Protein AF-A0A838HL82-F1 (afdb_monomer)

Radius of gyration: 19.32 Å; Cα contacts (8 Å, |Δi|>4): 322; chains: 1; bounding box: 56×38×68 Å

Foldseek 3Di:
DDDDDDPPPPPPLDAQAPVQLLLVLLVQQVVLLVVQVVQDDPPFQPFAEEEALVQSQVQCCVARVDRDDSVSSVVSNPDGYDYDDPCQQWPWDQDPVGIAIAGNGAHKYKGFPHWHDDSFKIKTKMWMWHFDRPDVVGDTWIWIWIWIWGQDPVGTDGDDIGTPDGD

Mean predicted aligned error: 6.99 Å

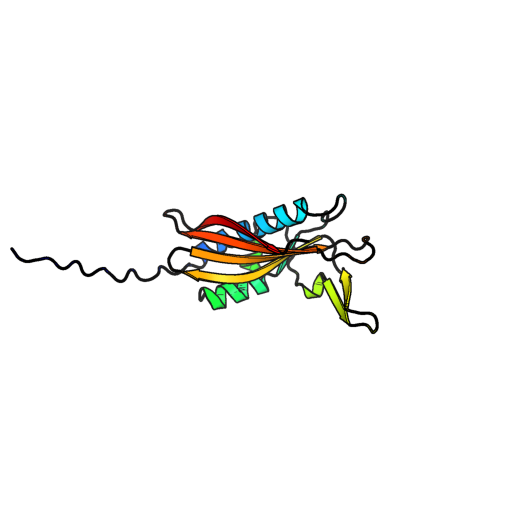Sequence (167 aa):
LPMLLFLAGCERPTRTSEAEFMQIIPQIVAFAEDDARQAAPEGSARGPLFVDPRSFRYWGNRQLNLSLDSAAIMAAINRPVQPSSEENVVQCAIFQLGPTCSITQDGVFIRLSLLLTEPHTLLAYTTSLVTHQNYIPSAVCERRHELVFTRQEAGWQLTGRNPKREC

pLDDT: mean 87.03, std 13.34, range [48.22, 98.31]

Nearest PDB structures (foldseek):
  3bb9-assembly3_E  TM=4.058E-01  e=2.544E-01  Shewanella frigidimarina NCIMB 400
  5cnl-assembly1_A  TM=5.070E-01  e=4.685E-01  Legionella pneumophila subsp. pneumophila str. Philadelphia 1
  5cxo-assembly1_A  TM=3.203E-01  e=1.561E-01  Streptomyces albus
  3ksp-assembly1_A-2  TM=3.691E-01  e=3.055E-01  Exiguobacterium sibiricum 255-15
  8h2t-assembly1_H  TM=3.542E-01  e=5.982E-01  Variovorax paradoxus

Secondary structure (DSSP, 8-state):
--------------PPPHHHHHHHHHHHHHHHHHHHHHSSPTT-S-S-EEE-HHHHHHHHHHHH-----HHHHHHHT-S--EE--HHHHEEEEEETTEEEEEESS-EEEEEEEEEEE-SSEEEEEEEEEEE-TTSSS---EEEEEEEEEEEETTEEEEEEEEEEE--

Structure (mmCIF, N/CA/C/O backbone):
data_AF-A0A838HL82-F1
#
_entry.id   AF-A0A838HL82-F1
#
loop_
_atom_site.group_PDB
_atom_site.id
_atom_site.type_symbol
_atom_site.label_atom_id
_atom_site.label_alt_id
_atom_site.label_comp_id
_atom_site.label_asym_id
_atom_site.label_entity_id
_atom_site.label_seq_id
_atom_site.pdbx_PDB_ins_code
_atom_site.Cartn_x
_atom_site.Cartn_y
_atom_site.Cartn_z
_atom_site.occupancy
_atom_site.B_iso_or_equiv
_atom_site.auth_seq_id
_atom_site.auth_comp_id
_atom_site.auth_asym_id
_atom_site.auth_atom_id
_atom_site.pdbx_PDB_model_num
ATOM 1 N N . LEU A 1 1 ? -27.170 24.897 45.928 1.00 48.22 1 LEU A N 1
ATOM 2 C CA . LEU A 1 1 ? -26.919 24.216 44.640 1.00 48.22 1 LEU A CA 1
ATOM 3 C C . LEU A 1 1 ? -25.496 23.671 44.657 1.00 48.22 1 LEU A C 1
ATOM 5 O O . LEU A 1 1 ? -24.593 24.496 44.735 1.00 48.22 1 LEU A O 1
ATOM 9 N N . PRO A 1 2 ? -25.256 22.349 44.639 1.00 53.91 2 PRO A N 1
ATOM 10 C CA . PRO A 1 2 ? -23.917 21.837 44.406 1.00 53.91 2 PRO A CA 1
ATOM 11 C C . PRO A 1 2 ? -23.637 21.840 42.899 1.00 53.91 2 PRO A C 1
ATOM 13 O O . PRO A 1 2 ? -24.444 21.386 42.089 1.00 53.91 2 PRO A O 1
ATOM 16 N N . MET A 1 3 ? -22.500 22.423 42.546 1.00 48.38 3 MET A N 1
ATOM 17 C CA . MET A 1 3 ? -21.977 22.560 41.194 1.00 48.38 3 MET A CA 1
ATOM 18 C C . MET A 1 3 ? -21.303 21.233 40.818 1.00 48.38 3 MET A C 1
ATOM 20 O O . MET A 1 3 ? -20.258 20.887 41.364 1.00 48.38 3 MET A O 1
ATOM 24 N N . LEU A 1 4 ? -21.940 20.455 39.942 1.00 54.38 4 LEU A N 1
ATOM 25 C CA . LEU A 1 4 ? -21.377 19.229 39.375 1.00 54.38 4 LEU A CA 1
ATOM 26 C C . LEU A 1 4 ? -20.276 19.607 38.375 1.00 54.38 4 LEU A C 1
ATOM 28 O O . LEU A 1 4 ? -20.558 19.993 37.242 1.00 54.38 4 LEU A O 1
ATOM 32 N N . LEU A 1 5 ? -19.018 19.503 38.805 1.00 52.81 5 LEU A N 1
ATOM 33 C CA . LEU A 1 5 ? -17.875 19.439 37.900 1.00 52.81 5 LEU A CA 1
ATOM 34 C C . LEU A 1 5 ? -17.969 18.130 37.107 1.00 52.81 5 LEU A C 1
ATOM 36 O O . LEU A 1 5 ? -17.692 17.053 37.634 1.00 52.81 5 LEU A O 1
ATOM 40 N N . PHE A 1 6 ? -18.354 18.227 35.836 1.00 53.25 6 PHE A N 1
ATOM 41 C CA . PHE A 1 6 ? -18.102 17.169 34.867 1.00 53.25 6 PHE A CA 1
ATOM 42 C C . PHE A 1 6 ? -16.587 17.059 34.699 1.00 53.25 6 PHE A C 1
ATOM 44 O O . PHE A 1 6 ? -15.955 17.892 34.052 1.00 53.25 6 PHE A O 1
ATOM 51 N N . LEU A 1 7 ? -16.001 16.036 35.320 1.00 55.22 7 LEU A N 1
ATOM 52 C CA . LEU A 1 7 ? -14.697 15.528 34.925 1.00 55.22 7 LEU A CA 1
ATOM 53 C C . LEU A 1 7 ? -14.821 15.174 33.444 1.00 55.22 7 LEU A C 1
ATOM 55 O O . LEU A 1 7 ? -15.486 14.197 33.102 1.00 55.22 7 LEU A O 1
ATOM 59 N N . ALA A 1 8 ? -14.243 16.007 32.576 1.00 57.31 8 ALA A N 1
ATOM 60 C CA . ALA A 1 8 ? -13.999 15.650 31.190 1.00 57.31 8 ALA A CA 1
ATOM 61 C C . ALA A 1 8 ? -13.213 14.341 31.233 1.00 57.31 8 ALA A C 1
ATOM 63 O O . ALA A 1 8 ? -12.044 14.316 31.623 1.00 57.31 8 ALA A O 1
ATOM 64 N N . GLY A 1 9 ? -13.913 13.235 30.980 1.00 51.97 9 GLY A N 1
ATOM 65 C CA . GLY A 1 9 ? -13.305 11.924 30.961 1.00 51.97 9 GLY A CA 1
ATOM 66 C C . GLY A 1 9 ? -12.171 11.982 29.956 1.00 51.97 9 GLY A C 1
ATOM 67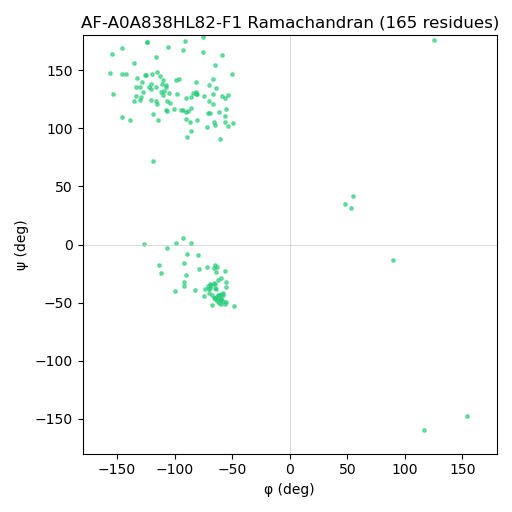 O O . GLY A 1 9 ? -12.378 12.397 28.819 1.00 51.97 9 GLY A O 1
ATOM 68 N N . CYS A 1 10 ? -10.968 11.604 30.378 1.00 58.62 10 CYS A N 1
ATOM 69 C CA . CYS A 1 10 ? -9.922 11.263 29.434 1.00 58.62 10 CYS A CA 1
ATOM 70 C C . CYS A 1 10 ? -10.450 10.076 28.624 1.00 58.62 10 CYS A C 1
ATOM 72 O O . CYS A 1 10 ? -10.309 8.928 29.054 1.00 58.62 10 CYS A O 1
ATOM 74 N N . GLU A 1 11 ? -11.119 10.344 27.501 1.00 58.00 11 GLU A N 1
ATOM 75 C CA . GLU A 1 11 ? -11.442 9.315 26.528 1.00 58.00 11 GLU A CA 1
ATOM 76 C C . GLU A 1 11 ? -10.114 8.679 26.152 1.00 58.00 11 GLU A C 1
ATOM 78 O O . GLU A 1 11 ? -9.213 9.318 25.601 1.00 58.00 11 GLU A O 1
ATOM 83 N N . ARG A 1 12 ? -9.933 7.424 26.571 1.00 60.12 12 ARG A N 1
ATOM 84 C CA . ARG A 1 12 ? -8.738 6.688 26.193 1.00 60.12 12 ARG A CA 1
ATOM 85 C C . ARG A 1 12 ? -8.741 6.646 24.670 1.00 60.12 12 ARG A C 1
ATOM 87 O O . ARG A 1 12 ? -9.757 6.230 24.109 1.00 60.12 12 ARG A O 1
ATOM 94 N N . PRO A 1 13 ? -7.645 7.047 24.005 1.00 63.72 13 PRO A N 1
ATOM 95 C CA . PRO A 1 13 ? -7.573 6.951 22.560 1.0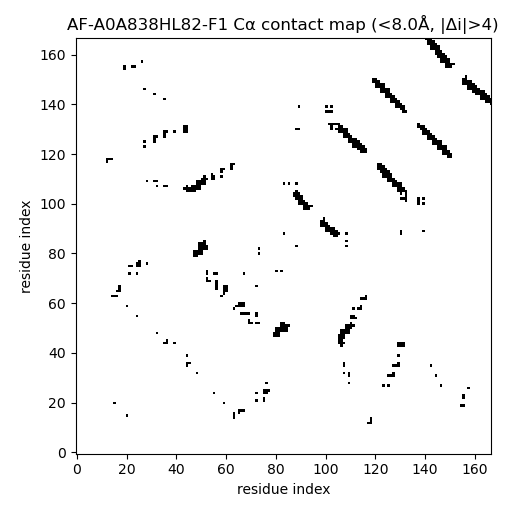0 63.72 13 PRO A CA 1
ATOM 96 C C . PRO A 1 13 ? -7.861 5.501 22.187 1.00 63.72 13 PRO A C 1
ATOM 98 O O . PRO A 1 13 ? -7.164 4.577 22.624 1.00 63.72 13 PRO A O 1
ATOM 101 N N . THR A 1 14 ? -8.957 5.299 21.461 1.00 72.31 14 THR A N 1
ATOM 102 C CA . THR A 1 14 ? -9.386 3.956 21.098 1.00 72.31 14 THR A CA 1
ATOM 103 C C . THR A 1 14 ? -8.379 3.454 20.075 1.00 72.31 14 THR A C 1
ATOM 105 O O . THR A 1 14 ? -8.262 4.004 18.982 1.00 72.31 14 THR A O 1
ATOM 108 N N . ARG A 1 15 ? -7.594 2.443 20.446 1.00 86.12 15 ARG A N 1
ATOM 109 C CA . ARG A 1 15 ? -6.558 1.896 19.566 1.00 86.12 15 ARG A CA 1
ATOM 110 C C . ARG A 1 15 ? -7.205 1.220 18.361 1.00 86.12 15 ARG A C 1
ATOM 112 O O . ARG A 1 15 ? -8.244 0.580 18.505 1.00 86.12 15 ARG A O 1
ATOM 119 N N . THR A 1 16 ? -6.585 1.363 17.196 1.00 92.38 16 THR A N 1
ATOM 120 C CA . THR A 1 16 ? -6.945 0.591 16.003 1.00 92.38 16 THR A CA 1
ATOM 121 C C . THR A 1 16 ? -6.601 -0.872 16.247 1.00 92.38 16 THR A C 1
ATOM 123 O O . THR A 1 16 ? -5.452 -1.199 16.539 1.00 92.38 16 THR A O 1
ATOM 126 N N . SER A 1 17 ? -7.598 -1.742 16.161 1.00 93.94 17 SER A N 1
ATOM 127 C CA . SER A 1 17 ? -7.421 -3.191 16.236 1.00 93.94 17 SER A CA 1
ATOM 128 C C . SER A 1 17 ? -6.844 -3.759 14.937 1.00 93.94 17 SER A C 1
ATOM 130 O O . SER A 1 17 ? -6.852 -3.114 13.888 1.00 93.94 17 SER A O 1
ATOM 132 N N . GLU A 1 18 ? -6.373 -5.004 14.993 1.00 95.38 18 GLU A N 1
ATOM 133 C CA . GLU A 1 18 ? -5.906 -5.719 13.805 1.00 95.38 18 GLU A CA 1
ATOM 134 C C . GLU A 1 18 ? -7.010 -5.853 12.753 1.00 95.38 18 GLU A C 1
ATOM 136 O O . GLU A 1 18 ? -6.796 -5.494 11.600 1.00 95.38 18 GLU A O 1
ATOM 141 N N . ALA A 1 19 ? -8.210 -6.276 13.156 1.00 94.94 19 ALA A N 1
ATOM 142 C CA . ALA A 1 19 ? -9.350 -6.415 12.253 1.00 94.94 19 ALA A CA 1
ATOM 143 C C . ALA A 1 19 ? -9.709 -5.091 11.555 1.00 94.94 19 ALA A C 1
ATOM 145 O O . ALA A 1 19 ? -9.951 -5.079 10.350 1.00 94.94 19 ALA A O 1
ATOM 146 N N . GLU A 1 20 ? -9.685 -3.974 12.287 1.00 94.75 20 GLU A N 1
ATOM 147 C CA . GLU A 1 20 ? -9.907 -2.642 11.717 1.00 94.75 20 GLU A CA 1
ATOM 148 C C . GLU A 1 20 ? -8.810 -2.260 10.718 1.00 94.75 20 GLU A C 1
ATOM 150 O O . GLU A 1 20 ? -9.114 -1.785 9.627 1.00 94.75 20 GLU A O 1
ATOM 155 N N . PHE A 1 21 ? -7.534 -2.494 11.041 1.00 95.94 21 PHE A N 1
ATOM 156 C CA . PHE A 1 21 ? -6.446 -2.189 10.111 1.00 95.94 21 PHE A CA 1
ATOM 157 C C . PHE A 1 21 ? -6.510 -3.060 8.848 1.00 95.94 21 PHE A C 1
ATOM 159 O O . PHE A 1 21 ? -6.307 -2.560 7.742 1.00 95.94 21 PHE A O 1
ATOM 166 N N . MET A 1 22 ? -6.883 -4.334 8.983 1.00 96.38 22 MET A N 1
ATOM 167 C CA . MET A 1 22 ? -7.057 -5.254 7.855 1.00 96.38 22 MET A CA 1
ATOM 168 C C . MET A 1 22 ? -8.186 -4.831 6.898 1.00 96.38 22 MET A C 1
ATOM 170 O O . MET A 1 22 ? -8.120 -5.153 5.715 1.00 96.38 22 MET A O 1
ATOM 174 N N . GLN A 1 23 ? -9.174 -4.052 7.356 1.00 95.12 23 GLN A N 1
ATOM 175 C CA . GLN A 1 23 ? -10.208 -3.447 6.498 1.00 95.12 23 GLN A CA 1
ATOM 176 C C . GLN A 1 23 ? -9.723 -2.193 5.747 1.00 95.12 23 GLN A C 1
ATOM 178 O O . GLN A 1 23 ? -10.304 -1.809 4.728 1.00 95.12 23 GLN A O 1
ATOM 183 N N . ILE A 1 24 ? -8.663 -1.544 6.233 1.00 95.88 24 ILE A N 1
ATOM 184 C CA . ILE A 1 24 ? -8.079 -0.339 5.628 1.00 95.88 24 ILE A CA 1
ATOM 185 C C . ILE A 1 24 ? -7.131 -0.708 4.481 1.00 95.88 24 ILE A C 1
ATOM 187 O O . ILE A 1 24 ? -7.129 -0.043 3.446 1.00 95.88 24 ILE A O 1
ATOM 191 N N . ILE A 1 25 ? -6.344 -1.779 4.634 1.00 97.44 25 ILE A N 1
ATOM 192 C CA . ILE A 1 25 ? -5.364 -2.244 3.635 1.00 97.44 25 ILE A CA 1
ATOM 193 C C . ILE A 1 25 ? -5.940 -2.329 2.208 1.00 97.44 25 ILE A C 1
ATOM 195 O O . ILE A 1 25 ? -5.352 -1.708 1.318 1.00 97.44 25 ILE A O 1
ATOM 199 N N . PRO A 1 26 ? -7.070 -3.020 1.946 1.00 97.56 26 PRO A N 1
ATOM 200 C CA . PRO A 1 26 ? -7.619 -3.093 0.593 1.00 97.56 26 PRO A CA 1
ATOM 201 C C . PRO A 1 26 ? -8.022 -1.721 0.038 1.00 97.56 26 PRO A C 1
ATOM 203 O O . PRO A 1 26 ? -7.893 -1.501 -1.161 1.00 97.56 26 PRO A O 1
ATOM 206 N N . GLN A 1 27 ? -8.445 -0.773 0.884 1.00 97.00 27 GLN A N 1
ATOM 207 C CA . GLN A 1 27 ? -8.782 0.589 0.449 1.00 97.00 27 GLN A CA 1
ATOM 208 C C . GLN A 1 27 ? -7.534 1.375 0.027 1.00 97.00 27 GLN A C 1
ATOM 210 O O . GLN A 1 27 ? -7.562 2.058 -0.995 1.00 97.00 27 GLN A O 1
ATOM 215 N N . ILE A 1 28 ? -6.432 1.253 0.783 1.00 97.69 28 ILE A N 1
ATOM 216 C CA . ILE A 1 28 ? -5.137 1.864 0.434 1.00 97.69 28 ILE A CA 1
ATOM 217 C C . ILE A 1 28 ? -4.657 1.330 -0.916 1.00 97.69 28 ILE A C 1
ATOM 219 O O . ILE A 1 28 ? -4.304 2.107 -1.802 1.00 97.69 28 ILE A O 1
ATOM 223 N N . VAL A 1 29 ? -4.648 0.002 -1.062 1.00 97.81 29 VAL A N 1
ATOM 224 C CA . VAL A 1 29 ? -4.136 -0.673 -2.257 1.00 97.81 29 VAL A CA 1
ATOM 225 C C . VAL A 1 29 ? -5.000 -0.365 -3.476 1.00 97.81 29 VAL A C 1
ATOM 227 O O . VAL A 1 29 ? -4.451 -0.010 -4.514 1.00 97.81 29 VAL A O 1
ATOM 230 N N . ALA A 1 30 ? -6.329 -0.436 -3.352 1.00 96.81 30 ALA A N 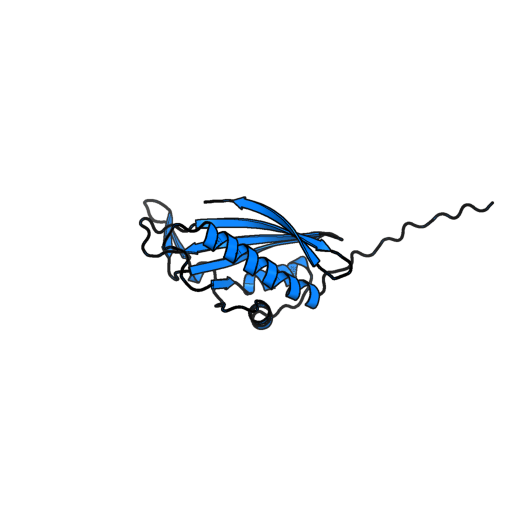1
ATOM 231 C CA . ALA A 1 30 ? -7.232 -0.132 -4.457 1.00 96.81 30 ALA A CA 1
ATOM 232 C C . ALA A 1 30 ? -7.069 1.313 -4.940 1.00 96.81 30 ALA A C 1
ATOM 234 O O . ALA A 1 30 ? -6.909 1.533 -6.135 1.00 96.81 30 ALA A O 1
ATOM 235 N N . PHE A 1 31 ? -7.028 2.286 -4.022 1.00 96.50 31 PHE A N 1
ATOM 236 C CA . PHE A 1 31 ? -6.834 3.683 -4.404 1.00 96.50 31 PHE A CA 1
ATOM 237 C C . PHE A 1 31 ? -5.493 3.905 -5.116 1.00 96.50 31 PHE A C 1
ATOM 239 O O . PHE A 1 31 ? -5.463 4.509 -6.184 1.00 96.50 31 PHE A O 1
ATOM 246 N N . ALA A 1 32 ? -4.391 3.423 -4.534 1.00 95.81 32 ALA A N 1
ATOM 247 C CA . ALA A 1 32 ? -3.064 3.634 -5.102 1.00 95.81 32 ALA A CA 1
ATOM 248 C C . ALA A 1 32 ? -2.884 2.917 -6.449 1.00 95.81 32 ALA A C 1
ATOM 250 O O . ALA A 1 32 ? -2.189 3.436 -7.317 1.00 95.81 32 ALA A O 1
ATOM 251 N N . GLU A 1 33 ? -3.518 1.758 -6.647 1.00 95.19 33 GLU A N 1
ATOM 252 C CA . GLU A 1 33 ? -3.528 1.083 -7.944 1.00 95.19 33 GLU A CA 1
ATOM 253 C C . GLU A 1 33 ? -4.313 1.881 -8.984 1.00 95.19 33 GLU A C 1
ATOM 255 O O . GLU A 1 33 ? -3.795 2.141 -10.070 1.00 95.19 33 GLU A O 1
ATOM 260 N N . ASP A 1 34 ? -5.550 2.258 -8.657 1.00 94.38 34 ASP A N 1
ATOM 261 C CA . ASP A 1 34 ? -6.443 2.940 -9.589 1.00 94.38 34 ASP A CA 1
ATOM 262 C C . ASP A 1 34 ? -5.845 4.286 -10.023 1.00 94.38 34 ASP A C 1
ATOM 264 O O . ASP A 1 34 ? -5.832 4.589 -11.216 1.00 94.38 34 ASP A O 1
ATOM 268 N N . ASP A 1 35 ? -5.287 5.057 -9.084 1.00 92.94 35 ASP A N 1
ATOM 269 C CA . ASP A 1 35 ? -4.585 6.311 -9.379 1.00 92.94 35 ASP A CA 1
ATOM 270 C C . ASP A 1 35 ? -3.334 6.078 -10.241 1.00 92.94 35 ASP A C 1
ATOM 272 O O . ASP A 1 35 ? -3.170 6.722 -11.279 1.00 92.94 35 ASP A O 1
ATOM 276 N N . ALA A 1 36 ? -2.480 5.116 -9.871 1.00 91.00 36 ALA A N 1
ATOM 277 C CA . ALA A 1 36 ? -1.263 4.826 -10.622 1.00 91.00 36 ALA A CA 1
ATOM 278 C C . ALA A 1 36 ? -1.569 4.413 -12.068 1.00 91.00 36 ALA A C 1
ATOM 280 O O . ALA A 1 36 ? -0.904 4.879 -12.989 1.00 91.00 36 ALA A O 1
ATOM 281 N N . ARG A 1 37 ? -2.588 3.572 -12.285 1.00 91.06 37 ARG A N 1
ATOM 282 C CA . ARG A 1 37 ? -2.994 3.144 -13.632 1.00 91.06 37 ARG A CA 1
ATOM 283 C C . ARG A 1 37 ? -3.658 4.266 -14.428 1.00 91.06 37 ARG A C 1
ATOM 285 O O . ARG A 1 37 ? -3.445 4.327 -15.633 1.00 91.06 37 ARG A O 1
ATOM 292 N N . GLN A 1 38 ? -4.433 5.145 -13.792 1.00 89.81 38 GLN A N 1
ATOM 293 C CA . GLN A 1 38 ? -5.054 6.293 -14.468 1.00 89.81 38 GLN A CA 1
ATOM 294 C C . GLN A 1 38 ? -4.028 7.344 -14.897 1.00 89.81 38 GLN A C 1
ATOM 296 O O . GLN A 1 38 ? -4.163 7.927 -15.969 1.00 89.81 38 GLN A O 1
ATOM 301 N N . ALA A 1 39 ? -2.999 7.572 -14.080 1.00 84.44 39 ALA A N 1
ATOM 302 C CA . ALA A 1 39 ? -1.924 8.514 -14.378 1.00 84.44 39 ALA A CA 1
ATOM 303 C C . ALA A 1 39 ? -0.861 7.944 -15.336 1.00 84.44 39 ALA A C 1
ATOM 305 O O . ALA A 1 39 ? 0.032 8.669 -15.778 1.00 84.44 39 ALA A O 1
ATOM 306 N N . ALA A 1 40 ? -0.917 6.647 -15.637 1.00 82.62 40 ALA A N 1
ATOM 307 C CA . ALA A 1 40 ? 0.056 5.987 -16.488 1.00 82.62 40 ALA A CA 1
ATOM 308 C C . ALA A 1 40 ? -0.088 6.436 -17.959 1.00 82.62 40 ALA A C 1
ATOM 310 O O . ALA A 1 40 ? -1.208 6.484 -18.475 1.00 82.62 40 ALA A O 1
ATOM 311 N N . PRO A 1 41 ? 1.022 6.710 -18.678 1.00 78.06 41 PRO A N 1
ATOM 312 C CA . PRO A 1 41 ? 0.990 6.918 -20.124 1.00 78.06 41 PRO A CA 1
ATOM 313 C C . PRO A 1 41 ? 0.247 5.797 -20.859 1.00 78.06 41 PRO A C 1
ATOM 315 O O . PRO A 1 41 ? 0.329 4.628 -20.467 1.00 78.06 41 PRO A O 1
ATOM 318 N N . GLU A 1 42 ? -0.432 6.127 -21.958 1.00 78.75 42 GLU A N 1
ATOM 319 C CA . GLU A 1 42 ? -1.162 5.138 -22.753 1.00 78.75 42 GLU A CA 1
ATOM 320 C C . GLU A 1 42 ? -0.254 3.963 -23.151 1.00 78.75 42 GLU A C 1
ATOM 322 O O . GLU A 1 42 ? 0.851 4.139 -23.661 1.00 78.75 42 GLU A O 1
ATOM 327 N N . GLY A 1 43 ? -0.716 2.740 -22.882 1.00 72.81 43 GLY A N 1
ATOM 328 C CA . GLY A 1 43 ? 0.051 1.522 -23.153 1.00 72.81 43 GLY A CA 1
ATOM 329 C C . GLY A 1 43 ? 0.958 1.061 -22.010 1.00 72.81 43 GLY A C 1
ATOM 330 O O . GLY A 1 43 ? 1.359 -0.100 -22.020 1.00 72.81 43 GLY A O 1
ATOM 331 N N . SER A 1 44 ? 1.207 1.900 -20.999 1.00 74.25 44 SER A N 1
ATOM 332 C CA . SER A 1 44 ? 1.939 1.526 -19.781 1.00 74.25 44 SER A CA 1
ATOM 333 C C . SER A 1 44 ? 1.008 1.014 -18.668 1.00 74.25 44 SER A C 1
ATOM 335 O O . SER A 1 44 ? -0.209 0.963 -18.846 1.00 74.25 44 SER A O 1
ATOM 337 N N . ALA A 1 45 ? 1.572 0.543 -17.547 1.00 78.44 45 ALA A N 1
ATOM 338 C CA . ALA A 1 45 ? 0.821 0.020 -16.397 1.00 78.44 45 ALA A CA 1
ATOM 339 C C . ALA A 1 45 ? -0.211 -1.081 -16.729 1.00 78.44 45 ALA A C 1
ATOM 341 O O . ALA A 1 45 ? -1.236 -1.180 -16.061 1.00 78.44 45 ALA A O 1
ATOM 342 N N . ARG A 1 46 ? 0.019 -1.921 -17.748 1.00 81.50 46 ARG A N 1
ATOM 343 C CA . ARG A 1 46 ? -0.865 -3.064 -18.084 1.00 81.50 46 ARG A CA 1
ATOM 344 C C . ARG A 1 46 ? -0.501 -4.361 -17.354 1.00 81.50 46 ARG A C 1
ATOM 346 O O . ARG A 1 46 ? -1.230 -5.343 -17.444 1.00 81.50 46 ARG A O 1
ATOM 353 N N . GLY A 1 47 ? 0.629 -4.365 -16.650 1.00 87.88 47 GLY A N 1
ATOM 354 C CA . GLY A 1 47 ? 1.130 -5.518 -15.909 1.00 87.88 47 GLY A CA 1
ATOM 355 C C . GLY A 1 47 ? 0.388 -5.791 -14.592 1.00 87.88 47 GLY A C 1
ATOM 356 O O . GLY A 1 47 ? -0.530 -5.046 -14.213 1.00 87.88 47 GLY A O 1
ATOM 357 N N . PRO A 1 48 ? 0.781 -6.863 -13.883 1.00 94.19 48 PRO A N 1
ATOM 358 C CA . PRO A 1 48 ? 0.222 -7.231 -12.585 1.00 94.19 48 PRO A CA 1
ATOM 359 C C . PRO A 1 48 ? 0.391 -6.130 -11.529 1.00 94.19 48 PRO A C 1
ATOM 361 O O . PRO A 1 48 ? 1.201 -5.211 -11.663 1.00 94.19 48 PRO A O 1
ATOM 364 N N . LEU A 1 49 ? -0.397 -6.252 -10.461 1.00 96.19 49 LEU A N 1
ATOM 365 C CA . LEU A 1 49 ? -0.201 -5.487 -9.239 1.00 96.19 49 LEU A CA 1
ATOM 366 C C . LEU A 1 49 ? 0.805 -6.209 -8.333 1.00 96.19 49 LEU A C 1
ATOM 368 O O . LEU A 1 49 ? 0.606 -7.369 -7.965 1.00 96.19 49 LEU A O 1
ATOM 372 N N . PHE A 1 50 ? 1.836 -5.486 -7.918 1.00 97.06 50 PHE A N 1
ATOM 373 C CA . PHE A 1 50 ? 2.799 -5.882 -6.906 1.00 97.06 50 PHE A CA 1
ATOM 374 C C . PHE A 1 50 ? 2.570 -5.086 -5.621 1.00 97.06 50 PHE A C 1
ATOM 376 O O . PHE A 1 50 ? 2.405 -3.868 -5.655 1.00 97.06 50 PHE A O 1
ATOM 383 N N . VAL A 1 51 ? 2.601 -5.754 -4.473 1.00 98.00 51 VAL A N 1
ATOM 384 C CA . VAL A 1 51 ? 2.494 -5.100 -3.160 1.00 98.00 51 VAL A CA 1
ATOM 385 C C . VAL A 1 51 ? 3.642 -5.553 -2.274 1.00 98.00 51 VAL A C 1
ATOM 387 O O . VAL A 1 51 ? 3.975 -6.734 -2.277 1.00 98.00 51 VAL A O 1
ATOM 390 N N . ASP A 1 52 ? 4.219 -4.636 -1.493 1.00 98.25 52 ASP A N 1
ATOM 391 C CA . ASP A 1 52 ? 5.170 -4.976 -0.429 1.00 98.25 52 ASP A CA 1
ATOM 392 C C . ASP A 1 52 ? 4.449 -5.231 0.905 1.00 98.25 52 ASP A C 1
ATOM 394 O O . ASP A 1 52 ? 4.256 -4.288 1.685 1.00 98.25 52 ASP A O 1
ATOM 398 N N . PRO A 1 53 ? 4.084 -6.485 1.246 1.00 98.06 53 PRO A N 1
ATOM 399 C CA . PRO A 1 53 ? 3.420 -6.786 2.513 1.00 98.06 53 PRO A CA 1
ATOM 400 C C . PRO A 1 53 ? 4.317 -6.524 3.727 1.00 98.06 53 PRO A C 1
ATOM 402 O O . PRO A 1 53 ? 3.809 -6.360 4.839 1.00 98.06 53 PRO A O 1
ATOM 405 N N . ARG A 1 54 ? 5.647 -6.469 3.554 1.00 98.19 54 ARG A N 1
ATOM 406 C CA . ARG A 1 54 ? 6.575 -6.172 4.654 1.00 98.19 54 ARG A CA 1
ATOM 407 C C . ARG A 1 54 ? 6.428 -4.718 5.081 1.00 98.19 54 ARG A C 1
ATOM 409 O O . ARG A 1 54 ? 6.535 -4.445 6.273 1.00 98.19 54 ARG A O 1
ATOM 416 N N . SER A 1 55 ? 6.133 -3.817 4.142 1.00 98.25 55 SER A N 1
ATOM 417 C CA . SER A 1 55 ? 5.889 -2.399 4.422 1.00 98.25 55 SER A CA 1
ATOM 418 C C . SER A 1 55 ? 4.635 -2.185 5.284 1.00 98.25 55 SER A C 1
ATOM 420 O O . SER A 1 55 ? 4.696 -1.503 6.308 1.00 98.25 55 SER A O 1
ATOM 422 N N . PHE A 1 56 ? 3.527 -2.856 4.953 1.00 98.31 56 PHE A N 1
ATOM 423 C CA . PHE A 1 56 ? 2.291 -2.831 5.743 1.00 98.31 56 PHE A CA 1
ATOM 424 C C . PHE A 1 56 ? 2.487 -3.448 7.127 1.00 98.31 56 PHE A C 1
ATOM 426 O O . PHE A 1 56 ? 2.119 -2.838 8.132 1.00 98.31 56 PHE A O 1
ATOM 433 N N . ARG A 1 57 ? 3.135 -4.619 7.192 1.00 98.12 57 ARG A N 1
ATOM 434 C CA . ARG A 1 57 ? 3.476 -5.280 8.456 1.00 98.12 57 ARG A CA 1
ATOM 435 C C . ARG A 1 57 ? 4.334 -4.386 9.346 1.00 98.12 57 ARG A C 1
ATOM 437 O O . ARG A 1 57 ? 4.040 -4.230 10.525 1.00 98.12 57 ARG A O 1
ATOM 444 N N . TYR A 1 58 ? 5.390 -3.797 8.788 1.00 97.75 58 TYR A N 1
ATOM 445 C CA . TYR A 1 58 ? 6.308 -2.930 9.520 1.00 97.75 58 TYR A CA 1
ATOM 446 C C . TYR A 1 58 ? 5.571 -1.765 10.182 1.00 97.75 58 TYR A C 1
ATOM 448 O O . TYR A 1 58 ? 5.713 -1.550 11.385 1.00 97.75 58 TYR A O 1
ATOM 456 N N . TRP A 1 59 ? 4.752 -1.042 9.418 1.00 97.69 59 TRP A N 1
ATOM 457 C CA . TRP A 1 59 ? 4.038 0.122 9.930 1.00 97.69 59 TRP A CA 1
ATOM 458 C C . TRP A 1 59 ? 2.884 -0.236 10.861 1.00 97.69 59 TRP A C 1
ATOM 460 O O . TRP A 1 59 ? 2.721 0.431 11.878 1.00 97.69 59 TRP A O 1
ATOM 470 N N . GLY A 1 60 ? 2.129 -1.301 10.586 1.00 97.06 60 GLY A N 1
ATOM 471 C CA . GLY A 1 60 ? 1.089 -1.770 11.503 1.00 97.06 60 GLY A CA 1
ATOM 472 C C . GLY A 1 60 ? 1.666 -2.208 12.852 1.00 97.06 60 GLY A C 1
ATOM 473 O O . GLY A 1 60 ? 1.172 -1.802 13.903 1.00 97.06 60 GLY A O 1
ATOM 474 N N . ASN A 1 61 ? 2.782 -2.941 12.845 1.00 96.38 61 ASN A N 1
ATOM 475 C CA . ASN A 1 61 ? 3.441 -3.359 14.080 1.00 96.38 61 ASN A CA 1
ATOM 476 C C . ASN A 1 61 ? 4.044 -2.162 14.828 1.00 96.38 61 ASN A C 1
ATOM 478 O O . ASN A 1 61 ? 3.886 -2.048 16.040 1.00 96.38 61 ASN A O 1
ATOM 482 N N . ARG A 1 62 ? 4.712 -1.245 14.117 1.00 96.06 62 ARG A N 1
ATOM 483 C CA . ARG A 1 62 ? 5.404 -0.107 14.737 1.00 96.06 62 ARG A CA 1
ATOM 484 C C . ARG A 1 62 ? 4.453 0.981 15.236 1.00 96.06 62 ARG A C 1
ATOM 486 O O . ARG A 1 62 ? 4.668 1.501 16.325 1.00 96.06 62 ARG A O 1
ATOM 493 N N . GLN A 1 63 ? 3.444 1.344 14.447 1.00 96.00 63 GLN A N 1
ATOM 494 C CA . GLN A 1 63 ? 2.573 2.485 14.739 1.00 96.00 63 GLN A CA 1
ATOM 495 C C . GLN A 1 63 ? 1.328 2.091 15.536 1.00 96.00 63 GLN A C 1
ATOM 497 O O . GLN A 1 63 ? 0.874 2.861 16.379 1.00 96.00 63 GLN A O 1
ATOM 502 N N . LEU A 1 64 ? 0.770 0.907 15.274 1.00 94.88 64 LEU A N 1
ATOM 503 C CA . LEU A 1 64 ? -0.481 0.451 15.888 1.00 94.88 64 LEU A CA 1
ATOM 504 C C . LEU A 1 64 ? -0.257 -0.638 16.953 1.00 94.88 64 LEU A C 1
ATOM 506 O O . LEU A 1 64 ? -1.209 -1.049 17.612 1.00 94.88 64 LEU A O 1
ATOM 510 N N . ASN A 1 65 ? 0.993 -1.078 17.159 1.00 95.44 65 ASN A N 1
ATOM 511 C CA . ASN A 1 65 ? 1.355 -2.164 18.076 1.00 95.44 65 ASN A CA 1
ATOM 512 C C . ASN A 1 65 ? 0.573 -3.462 17.784 1.00 95.44 65 ASN A C 1
ATOM 514 O O . ASN A 1 65 ? 0.079 -4.129 18.696 1.00 95.44 65 ASN A O 1
ATOM 518 N N . LEU A 1 66 ? 0.431 -3.779 16.495 1.00 95.75 66 LEU A N 1
ATOM 519 C CA . LEU A 1 66 ? -0.210 -4.997 15.997 1.00 95.75 66 LEU A CA 1
ATOM 520 C C . LEU A 1 66 ? 0.819 -6.116 15.773 1.00 95.75 66 LEU A C 1
ATOM 522 O O . LEU A 1 66 ? 2.027 -5.874 15.767 1.00 95.75 66 LEU A O 1
ATOM 526 N N . SER A 1 67 ? 0.338 -7.344 15.574 1.00 95.44 67 SER A N 1
ATOM 527 C CA . SER A 1 67 ? 1.160 -8.501 15.206 1.00 95.44 67 SER A CA 1
ATOM 528 C C . SER A 1 67 ? 0.713 -9.037 13.851 1.00 95.44 67 SER A C 1
ATOM 530 O O . SER A 1 67 ? 0.099 -10.094 13.758 1.00 95.44 67 SER A O 1
ATOM 532 N N . LEU A 1 68 ? 1.023 -8.292 12.791 1.00 95.31 68 LEU A N 1
ATOM 533 C CA . LEU A 1 68 ? 0.558 -8.626 11.449 1.00 95.31 68 LEU A CA 1
ATOM 534 C C . LEU A 1 68 ? 1.419 -9.702 10.786 1.00 95.31 68 LEU A C 1
ATOM 536 O O . LEU A 1 68 ? 2.653 -9.656 10.826 1.00 95.31 68 LEU A O 1
ATOM 540 N N . ASP A 1 69 ? 0.754 -10.619 10.093 1.00 95.06 69 ASP A N 1
ATOM 541 C CA . ASP A 1 69 ? 1.379 -11.582 9.197 1.00 95.06 69 ASP A CA 1
ATOM 542 C C . ASP A 1 69 ? 1.292 -11.118 7.735 1.00 95.06 69 ASP A C 1
ATOM 544 O O . ASP A 1 69 ? 0.288 -10.566 7.282 1.00 95.06 69 ASP A O 1
ATOM 548 N N . SER A 1 70 ? 2.359 -11.352 6.972 1.00 95.62 70 SER A N 1
ATOM 549 C CA . SER A 1 70 ? 2.415 -10.943 5.570 1.00 95.62 70 SER A CA 1
ATOM 550 C C . SER A 1 70 ? 1.451 -11.739 4.692 1.00 95.62 70 SER A C 1
ATOM 552 O O . SER A 1 70 ? 0.885 -11.149 3.777 1.00 95.62 70 SER A O 1
ATOM 554 N N . ALA A 1 71 ? 1.213 -13.028 4.956 1.00 95.44 71 ALA A N 1
ATOM 555 C CA . ALA A 1 71 ? 0.248 -13.797 4.171 1.00 95.44 71 ALA A CA 1
ATOM 556 C C . ALA A 1 71 ? -1.190 -13.341 4.460 1.00 95.44 71 ALA A C 1
ATOM 558 O O . ALA A 1 71 ? -1.975 -13.1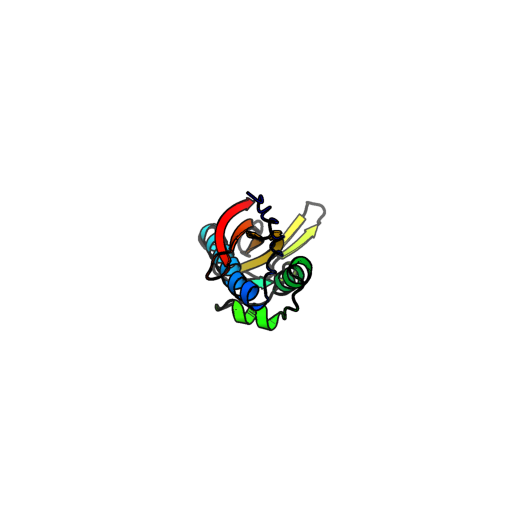94 3.524 1.00 95.44 71 ALA A O 1
ATOM 559 N N . ALA A 1 72 ? -1.507 -13.017 5.718 1.00 95.00 72 ALA A N 1
ATOM 560 C CA . ALA A 1 72 ? -2.791 -12.420 6.085 1.00 95.00 72 ALA A CA 1
ATOM 561 C C . ALA A 1 72 ? -3.028 -11.071 5.378 1.00 95.00 72 ALA A C 1
ATOM 563 O O . ALA A 1 72 ? -4.095 -10.866 4.799 1.00 95.00 72 ALA A O 1
ATOM 564 N N . ILE A 1 73 ? -2.021 -10.184 5.354 1.00 97.19 73 ILE A N 1
ATOM 565 C CA . ILE A 1 73 ? -2.070 -8.909 4.610 1.00 97.19 73 ILE A CA 1
ATOM 566 C C . ILE A 1 73 ? -2.396 -9.154 3.135 1.00 97.19 73 ILE A C 1
ATOM 568 O O . ILE A 1 73 ? -3.301 -8.523 2.594 1.00 97.19 73 ILE A O 1
ATOM 572 N N . MET A 1 74 ? -1.688 -10.085 2.490 1.00 97.31 74 MET A N 1
ATOM 573 C CA . MET A 1 74 ? -1.910 -10.392 1.075 1.00 97.31 74 MET A CA 1
ATOM 574 C C . MET A 1 74 ? -3.309 -10.966 0.823 1.00 97.31 74 MET A C 1
ATOM 576 O O . MET A 1 74 ? -3.949 -10.597 -0.159 1.00 97.31 74 MET A O 1
AT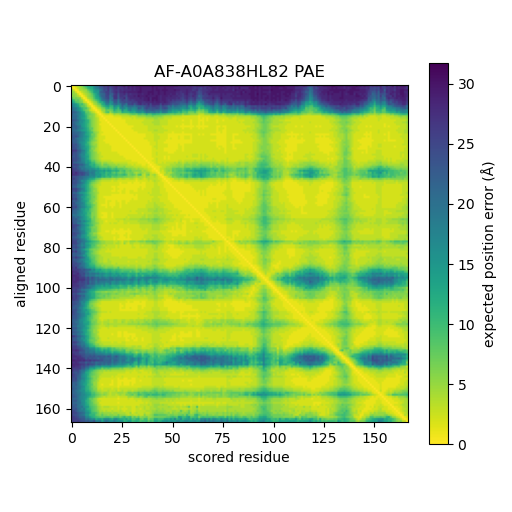OM 580 N N . ALA A 1 75 ? -3.815 -11.814 1.722 1.00 95.75 75 ALA A N 1
ATOM 581 C CA . ALA A 1 75 ? -5.166 -12.365 1.631 1.00 95.75 75 ALA A CA 1
ATOM 582 C C . ALA A 1 75 ? -6.261 -11.289 1.769 1.00 95.75 75 ALA A C 1
ATOM 584 O O . ALA A 1 75 ? -7.293 -11.379 1.105 1.00 95.75 75 ALA A O 1
ATOM 585 N N . ALA A 1 76 ? -6.039 -10.247 2.577 1.00 96.25 76 ALA A N 1
ATOM 586 C CA . ALA A 1 76 ? -7.015 -9.175 2.789 1.00 96.25 76 ALA A CA 1
ATOM 587 C C . ALA A 1 76 ? -7.191 -8.226 1.591 1.00 96.25 76 ALA A C 1
ATOM 589 O O . ALA A 1 76 ? -8.215 -7.552 1.496 1.00 96.25 76 ALA A O 1
ATOM 590 N N . ILE A 1 77 ? -6.228 -8.172 0.664 1.00 95.12 77 ILE A N 1
ATOM 591 C CA . ILE A 1 77 ? -6.261 -7.261 -0.493 1.00 95.12 77 ILE A CA 1
ATOM 592 C C . ILE A 1 77 ? -7.419 -7.590 -1.462 1.00 95.12 77 ILE A C 1
ATOM 594 O O . ILE A 1 77 ? -7.840 -6.722 -2.220 1.00 95.12 77 ILE A O 1
ATOM 598 N N . ASN A 1 78 ? -8.006 -8.793 -1.393 1.00 88.56 78 ASN A N 1
ATOM 599 C CA . ASN A 1 78 ? -9.209 -9.211 -2.136 1.00 88.56 78 ASN A CA 1
ATOM 600 C C . ASN A 1 78 ? -9.190 -8.885 -3.650 1.00 88.56 78 ASN A C 1
ATOM 602 O O . ASN A 1 78 ? -10.213 -8.560 -4.254 1.00 88.56 78 ASN A O 1
ATOM 606 N N . ARG A 1 79 ? -8.010 -8.952 -4.274 1.00 90.75 79 ARG A N 1
ATOM 607 C CA . ARG A 1 79 ? -7.805 -8.863 -5.728 1.00 90.75 79 ARG A CA 1
ATOM 608 C C . ARG A 1 79 ? -6.519 -9.589 -6.136 1.00 90.75 79 ARG A C 1
ATOM 610 O O . ARG A 1 79 ? -5.702 -9.879 -5.261 1.00 90.75 79 ARG A O 1
ATOM 617 N N . PRO A 1 80 ? -6.315 -9.897 -7.431 1.00 94.62 80 PRO A N 1
ATOM 618 C CA . PRO A 1 80 ? -5.079 -10.518 -7.899 1.00 94.62 80 PRO A CA 1
ATOM 619 C C . PRO A 1 80 ? -3.871 -9.613 -7.634 1.00 94.62 80 PRO A C 1
ATOM 621 O O . PRO A 1 80 ? -3.749 -8.536 -8.212 1.00 94.62 80 PRO A O 1
ATOM 624 N N . VAL A 1 81 ? -2.976 -10.058 -6.758 1.00 96.50 81 VAL A N 1
ATOM 625 C CA . VAL A 1 81 ? -1.782 -9.317 -6.347 1.00 96.50 81 VAL A CA 1
ATOM 626 C C . VAL A 1 81 ? -0.612 -10.279 -6.165 1.00 96.50 81 VAL A C 1
ATOM 628 O O . VAL A 1 81 ? -0.797 -11.427 -5.758 1.00 96.50 81 VAL A O 1
ATOM 631 N N . GLN A 1 82 ? 0.600 -9.816 -6.456 1.00 97.19 82 GLN A N 1
ATOM 632 C CA . GLN A 1 82 ? 1.832 -10.557 -6.208 1.00 97.19 82 GLN A CA 1
ATOM 633 C C . GLN A 1 82 ? 2.642 -9.869 -5.099 1.00 97.19 82 GLN A C 1
ATOM 635 O O . GLN A 1 82 ? 2.834 -8.652 -5.150 1.00 97.19 82 GLN A O 1
ATOM 640 N N . PRO A 1 83 ? 3.128 -10.603 -4.083 1.00 97.38 83 PRO A N 1
ATOM 641 C CA . PRO A 1 83 ? 4.022 -10.015 -3.098 1.00 97.38 83 PRO A CA 1
ATOM 642 C C . PRO A 1 83 ? 5.370 -9.727 -3.769 1.00 97.38 83 PRO A C 1
ATOM 644 O O . PRO A 1 83 ? 6.000 -10.632 -4.313 1.00 97.38 83 PRO A O 1
ATOM 647 N N . SER A 1 84 ? 5.824 -8.480 -3.726 1.00 97.06 84 SER A N 1
ATOM 648 C CA . SER A 1 84 ? 7.150 -8.092 -4.213 1.00 97.06 84 SER A CA 1
ATOM 649 C C . SER A 1 84 ? 7.716 -6.979 -3.347 1.00 97.06 84 SER A C 1
ATOM 651 O O . SER A 1 84 ? 7.028 -6.408 -2.506 1.00 97.06 84 SER A O 1
ATOM 653 N N . SER A 1 85 ? 8.986 -6.677 -3.532 1.00 95.06 85 SER A N 1
ATOM 654 C CA . SER A 1 85 ? 9.643 -5.554 -2.884 1.00 95.06 85 SER A CA 1
ATOM 655 C C . SER A 1 85 ? 10.098 -4.540 -3.912 1.00 95.06 85 SER A C 1
ATOM 657 O O . SER A 1 85 ? 10.219 -4.861 -5.092 1.00 95.06 85 SER A O 1
ATOM 659 N N . GLU A 1 86 ? 10.355 -3.314 -3.468 1.00 91.38 86 GLU A N 1
ATOM 660 C CA . GLU A 1 86 ? 10.768 -2.248 -4.377 1.00 91.38 86 GLU A CA 1
ATOM 661 C C . GLU A 1 86 ? 12.046 -2.641 -5.125 1.00 91.38 86 GLU A C 1
ATOM 663 O O . GLU A 1 86 ? 12.090 -2.546 -6.347 1.00 91.38 86 GLU A O 1
ATOM 668 N N . GLU A 1 87 ? 13.017 -3.221 -4.413 1.00 91.12 87 GLU A N 1
ATOM 669 C CA . GLU A 1 87 ? 14.277 -3.711 -4.977 1.00 91.12 87 GLU A CA 1
ATOM 670 C C . GLU A 1 87 ? 14.126 -4.857 -5.999 1.00 91.12 87 GLU A C 1
ATOM 672 O O . GLU A 1 87 ? 15.033 -5.102 -6.798 1.00 91.12 87 GLU A O 1
ATOM 677 N N . ASN A 1 88 ? 12.988 -5.558 -5.987 1.00 91.81 88 ASN A N 1
ATOM 678 C CA . ASN A 1 88 ? 12.667 -6.615 -6.947 1.00 91.81 88 ASN A CA 1
ATOM 679 C C . ASN A 1 88 ? 11.893 -6.100 -8.165 1.00 91.81 88 ASN A C 1
ATOM 681 O O . ASN A 1 88 ? 11.819 -6.813 -9.168 1.00 91.81 88 ASN A O 1
ATOM 685 N N . VAL A 1 89 ? 11.316 -4.898 -8.091 1.00 88.94 89 VAL A N 1
ATOM 686 C CA . VAL A 1 89 ? 10.549 -4.273 -9.180 1.00 88.94 89 VAL A CA 1
ATOM 687 C C . VAL A 1 89 ? 11.398 -3.251 -9.939 1.00 88.94 89 VAL A C 1
ATOM 689 O O . VAL A 1 89 ? 11.338 -3.183 -11.170 1.00 88.94 89 VAL A O 1
ATOM 692 N N . VAL A 1 90 ? 12.204 -2.476 -9.212 1.00 87.62 90 VAL A N 1
ATOM 693 C CA . VAL A 1 90 ? 13.093 -1.444 -9.745 1.00 87.62 90 VAL A CA 1
ATOM 694 C C . VAL A 1 90 ? 14.474 -1.585 -9.111 1.00 87.62 90 VAL A C 1
ATOM 696 O O . VAL A 1 90 ? 14.624 -1.567 -7.891 1.00 87.62 90 VAL A O 1
ATOM 699 N N . GLN A 1 91 ? 15.506 -1.657 -9.947 1.00 86.31 91 GLN A N 1
ATOM 700 C CA . GLN A 1 91 ? 16.899 -1.672 -9.512 1.00 86.31 91 GLN A CA 1
ATOM 701 C C . GLN A 1 91 ? 17.597 -0.407 -9.990 1.00 86.31 91 GLN A C 1
ATOM 703 O O . GLN A 1 91 ? 17.883 -0.247 -11.174 1.00 86.31 91 GLN A O 1
ATOM 708 N N . CYS A 1 92 ? 17.877 0.504 -9.063 1.00 81.19 92 CYS A N 1
ATOM 709 C CA . CYS A 1 92 ? 18.627 1.717 -9.358 1.00 81.19 92 CYS A CA 1
ATOM 710 C C . CYS A 1 92 ? 20.099 1.541 -8.985 1.00 81.19 92 CYS A C 1
ATOM 712 O O . CYS A 1 92 ? 20.424 1.153 -7.863 1.00 81.19 92 CYS A O 1
ATOM 714 N N . ALA A 1 93 ? 20.990 1.868 -9.915 1.00 80.62 93 ALA A N 1
ATOM 715 C CA . ALA A 1 93 ? 22.427 1.897 -9.697 1.00 80.62 93 ALA A CA 1
ATOM 716 C C . ALA A 1 93 ? 22.997 3.266 -10.081 1.00 80.62 93 ALA A C 1
ATOM 718 O O . ALA A 1 93 ? 22.517 3.940 -10.994 1.00 80.62 93 ALA A O 1
ATOM 719 N N . ILE A 1 94 ? 24.025 3.696 -9.350 1.00 78.00 94 ILE A N 1
ATOM 720 C CA . ILE A 1 94 ? 24.737 4.945 -9.620 1.00 78.00 94 ILE A CA 1
ATOM 721 C C . ILE A 1 94 ? 25.886 4.623 -10.571 1.00 78.00 94 ILE A C 1
ATOM 723 O O . ILE A 1 94 ? 26.821 3.915 -10.198 1.00 78.00 94 ILE A O 1
ATOM 727 N N . PHE A 1 95 ? 25.825 5.154 -11.789 1.00 75.56 95 PHE A N 1
ATOM 728 C CA . PHE A 1 95 ? 26.917 5.074 -12.757 1.00 75.56 95 PHE A CA 1
ATOM 729 C C . PHE A 1 95 ? 27.617 6.429 -12.877 1.00 75.56 95 PHE A C 1
ATOM 731 O O . PHE A 1 95 ? 27.125 7.446 -12.390 1.00 75.56 95 PHE A O 1
ATOM 738 N N . GLN A 1 96 ? 28.761 6.459 -13.566 1.00 73.50 96 GLN A N 1
ATOM 739 C CA . GLN A 1 96 ? 29.557 7.680 -13.766 1.00 73.50 96 GLN A CA 1
ATOM 740 C C . GLN A 1 96 ? 28.768 8.836 -14.415 1.00 73.50 96 GLN A C 1
ATOM 742 O O . GLN A 1 96 ? 29.132 9.992 -14.236 1.00 73.50 96 GLN A O 1
ATOM 747 N N . LEU A 1 97 ? 27.684 8.530 -15.138 1.00 75.94 97 LEU A N 1
ATOM 748 C CA . LEU A 1 97 ? 26.824 9.500 -15.828 1.00 75.94 97 LEU A CA 1
ATOM 749 C C . LEU A 1 97 ? 25.539 9.859 -15.053 1.00 75.94 97 LEU A C 1
ATOM 751 O O . LEU A 1 97 ? 24.735 10.642 -15.550 1.00 75.94 97 LEU A O 1
ATOM 755 N N . GLY A 1 98 ? 25.336 9.301 -13.854 1.00 70.62 98 GLY A N 1
ATOM 756 C CA . GLY A 1 98 ? 24.154 9.526 -13.017 1.00 70.62 98 GLY A CA 1
ATOM 757 C C . GLY A 1 98 ? 23.433 8.236 -12.597 1.00 70.62 98 GLY A C 1
ATOM 758 O O . GLY A 1 98 ? 23.826 7.133 -12.996 1.00 70.62 98 GLY A O 1
ATOM 759 N N . PRO A 1 99 ? 22.386 8.351 -11.758 1.00 71.81 99 PRO A N 1
ATOM 760 C CA . PRO A 1 99 ? 21.554 7.214 -11.388 1.00 71.81 99 PRO A CA 1
ATOM 761 C C . PRO A 1 99 ? 20.782 6.702 -12.610 1.00 71.81 99 PRO A C 1
ATOM 763 O O . PRO A 1 99 ? 20.115 7.469 -13.300 1.00 71.81 99 PRO A O 1
ATOM 766 N N . THR A 1 100 ? 20.852 5.399 -12.865 1.00 76.44 100 THR A N 1
ATOM 767 C CA . THR A 1 100 ? 19.993 4.709 -13.839 1.00 76.44 100 THR A CA 1
ATOM 768 C C . THR A 1 100 ?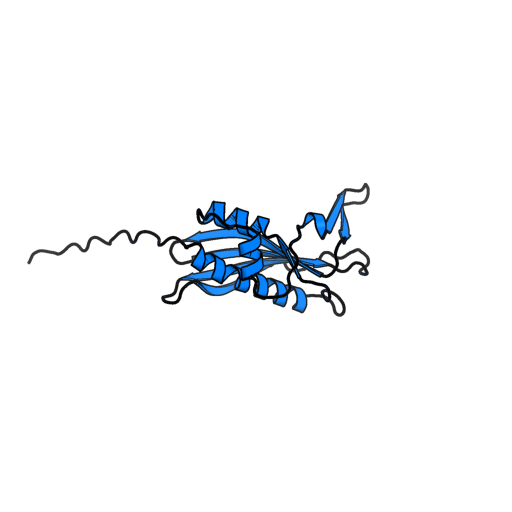 19.230 3.603 -13.136 1.00 76.44 100 THR A C 1
ATOM 770 O O . THR A 1 100 ? 19.791 2.865 -12.327 1.00 76.44 100 THR A O 1
ATOM 773 N N . CYS A 1 101 ? 17.938 3.509 -13.438 1.00 78.75 101 CYS A N 1
ATOM 774 C CA . CYS A 1 101 ? 17.064 2.478 -12.905 1.00 78.75 101 CYS A CA 1
ATOM 775 C C . CYS A 1 101 ? 16.686 1.509 -14.023 1.00 78.75 101 CYS A C 1
ATOM 777 O O . CYS A 1 101 ? 16.237 1.927 -15.092 1.00 78.75 101 CYS A O 1
ATOM 779 N N . SER A 1 102 ? 16.872 0.216 -13.783 1.00 82.00 102 SER A N 1
ATOM 780 C CA . SER A 1 102 ? 16.310 -0.845 -14.606 1.00 82.00 102 SER A CA 1
ATOM 781 C C . SER A 1 102 ? 15.010 -1.339 -13.982 1.00 82.00 102 SER A C 1
ATOM 783 O O . SER A 1 102 ? 14.864 -1.427 -12.761 1.00 82.00 102 SER A O 1
ATOM 785 N N . ILE A 1 103 ? 14.046 -1.645 -14.842 1.00 84.00 103 ILE A N 1
ATOM 786 C CA . ILE A 1 103 ? 12.775 -2.233 -14.444 1.00 84.00 103 ILE A CA 1
ATOM 787 C C . ILE A 1 103 ? 12.909 -3.742 -14.594 1.00 84.00 103 ILE A C 1
ATOM 789 O O . ILE A 1 103 ? 13.074 -4.252 -15.701 1.00 84.00 103 ILE A O 1
ATOM 793 N N . THR A 1 104 ? 12.831 -4.458 -13.482 1.00 84.94 104 THR A N 1
ATOM 794 C CA . THR A 1 104 ? 12.901 -5.924 -13.453 1.00 84.94 104 THR A CA 1
ATOM 795 C C . THR A 1 104 ? 11.522 -6.561 -13.585 1.00 84.94 104 THR A C 1
ATOM 797 O O . THR A 1 104 ? 11.416 -7.677 -14.090 1.00 84.94 104 THR A O 1
ATOM 800 N N . GLN A 1 105 ? 10.461 -5.854 -13.181 1.00 85.69 105 GLN A N 1
ATOM 801 C CA . GLN A 1 105 ? 9.075 -6.312 -13.283 1.00 85.69 105 GLN A CA 1
ATOM 802 C C . GLN A 1 105 ? 8.172 -5.191 -13.810 1.00 85.69 105 GLN A C 1
ATOM 804 O O . GLN A 1 105 ? 8.101 -4.119 -13.209 1.00 85.69 105 GLN A O 1
ATOM 809 N N . ASP A 1 106 ? 7.463 -5.447 -14.910 1.00 87.31 106 ASP A N 1
ATOM 810 C CA . ASP A 1 106 ? 6.478 -4.522 -15.484 1.00 87.31 106 ASP A CA 1
ATOM 811 C C . ASP A 1 106 ? 5.134 -4.615 -14.761 1.00 87.31 106 ASP A C 1
ATOM 813 O O . ASP A 1 106 ? 4.586 -5.705 -14.595 1.00 87.31 106 ASP A O 1
ATOM 817 N N . GLY A 1 107 ? 4.567 -3.474 -14.373 1.00 91.06 107 GLY A N 1
ATOM 818 C CA . GLY A 1 107 ? 3.280 -3.420 -13.692 1.00 91.06 107 GLY A CA 1
ATOM 819 C C . GLY A 1 107 ? 3.112 -2.186 -12.817 1.00 91.06 107 GLY A C 1
ATOM 820 O O . GLY A 1 107 ? 3.598 -1.099 -13.132 1.00 91.06 107 GLY A O 1
ATOM 821 N N . VAL A 1 108 ? 2.373 -2.367 -11.726 1.00 93.81 108 VAL A N 1
ATOM 822 C CA . VAL A 1 108 ? 2.182 -1.349 -10.689 1.00 93.81 108 VAL A CA 1
ATOM 823 C C . VAL A 1 108 ? 2.694 -1.916 -9.382 1.00 93.81 108 VAL A C 1
ATOM 825 O O . VAL A 1 108 ? 2.239 -2.973 -8.962 1.00 93.81 108 VAL A O 1
ATOM 828 N N . PHE A 1 109 ? 3.620 -1.229 -8.729 1.00 95.44 109 PHE A N 1
ATOM 829 C CA . PHE A 1 109 ? 4.092 -1.590 -7.397 1.00 95.44 109 PHE A CA 1
ATOM 830 C C . PHE A 1 109 ? 3.561 -0.618 -6.355 1.00 95.44 109 PHE A C 1
ATOM 832 O O . PHE A 1 109 ? 3.579 0.587 -6.583 1.00 95.44 109 PHE A O 1
ATOM 839 N N . ILE A 1 110 ? 3.112 -1.132 -5.210 1.00 97.19 110 ILE A N 1
ATOM 840 C CA . ILE A 1 110 ? 2.568 -0.341 -4.104 1.00 97.19 110 ILE A CA 1
ATOM 841 C C . ILE A 1 110 ? 3.243 -0.741 -2.795 1.00 97.19 110 ILE A C 1
ATOM 843 O O . ILE A 1 110 ? 3.350 -1.920 -2.446 1.00 97.19 110 ILE A O 1
ATOM 847 N N . ARG A 1 111 ? 3.617 0.265 -2.008 1.00 97.75 111 ARG A N 1
ATOM 848 C CA . ARG A 1 111 ? 4.075 0.094 -0.627 1.00 97.75 111 ARG A CA 1
ATOM 849 C C . ARG A 1 111 ? 3.440 1.119 0.303 1.00 97.75 111 ARG A C 1
ATOM 851 O O . ARG A 1 111 ? 3.050 2.214 -0.113 1.00 97.75 111 ARG A O 1
ATOM 858 N N . LEU A 1 112 ? 3.391 0.772 1.585 1.00 98.19 112 LEU A N 1
ATOM 859 C CA . LEU A 1 112 ? 3.091 1.708 2.658 1.00 98.19 112 LEU A CA 1
ATOM 860 C C . LEU A 1 112 ? 4.400 2.356 3.127 1.00 98.19 112 LEU A C 1
ATOM 862 O O . LEU A 1 112 ? 5.305 1.699 3.64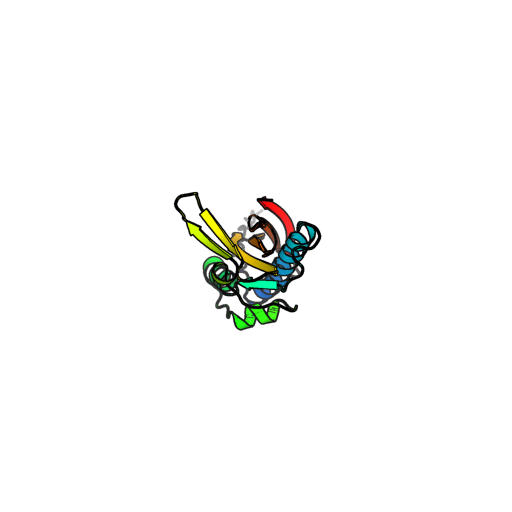3 1.00 98.19 112 LEU A O 1
ATOM 866 N N . SER A 1 113 ? 4.523 3.657 2.914 1.00 97.00 113 SER A N 1
ATOM 867 C CA . SER A 1 113 ? 5.743 4.420 3.182 1.00 97.00 113 SER A CA 1
ATOM 868 C C . SER A 1 113 ? 5.763 5.014 4.581 1.00 97.00 113 SER A C 1
ATOM 870 O O . SER A 1 113 ? 6.836 5.101 5.171 1.00 97.00 113 SER A O 1
ATOM 872 N N . LEU A 1 114 ? 4.598 5.374 5.121 1.00 96.94 114 LEU A N 1
ATOM 873 C CA . LEU A 1 114 ? 4.425 5.852 6.491 1.00 96.94 114 LEU A CA 1
ATOM 874 C C . LEU A 1 114 ? 2.983 5.608 6.946 1.00 96.94 114 LEU A C 1
ATOM 876 O O . LEU A 1 114 ? 2.050 5.683 6.148 1.00 96.94 114 LEU A O 1
ATOM 880 N N . LEU A 1 115 ? 2.808 5.350 8.238 1.00 97.75 115 LEU A N 1
ATOM 881 C CA . LEU A 1 115 ? 1.512 5.311 8.899 1.00 97.75 115 LEU A CA 1
ATOM 882 C C . LEU A 1 115 ? 1.581 6.203 10.135 1.00 97.75 115 LEU A C 1
ATOM 884 O O . LEU A 1 115 ? 2.477 6.028 10.959 1.00 97.75 115 LEU A O 1
ATOM 888 N N . LEU A 1 116 ? 0.645 7.137 10.264 1.00 96.19 116 LEU A N 1
ATOM 889 C CA . LEU A 1 116 ? 0.456 7.952 11.462 1.00 96.19 116 LEU A CA 1
ATOM 890 C C . LEU A 1 116 ? -0.945 7.695 12.013 1.00 96.19 116 LEU A C 1
ATOM 892 O O . LEU A 1 116 ? -1.881 7.445 11.255 1.00 96.19 116 LEU A O 1
ATOM 896 N N . THR A 1 117 ? -1.086 7.752 13.334 1.00 92.81 117 THR A N 1
ATOM 897 C CA . THR A 1 117 ? -2.379 7.583 14.001 1.00 92.81 117 THR A CA 1
ATOM 898 C C . THR A 1 117 ? -2.564 8.672 15.040 1.00 92.81 117 THR A C 1
ATOM 900 O O . THR A 1 117 ? -1.662 8.946 15.831 1.00 92.81 117 THR A O 1
ATOM 903 N N . GLU A 1 118 ? -3.755 9.245 15.051 1.00 90.62 118 GLU A N 1
ATOM 904 C CA . GLU A 1 118 ? -4.275 10.125 16.092 1.00 90.62 118 GLU A CA 1
ATOM 905 C C . GLU A 1 118 ? -5.608 9.524 16.596 1.00 90.62 118 GLU A C 1
ATOM 907 O O . GLU A 1 118 ? -6.070 8.520 16.045 1.00 90.62 118 GLU A O 1
ATOM 912 N N . PRO A 1 119 ? -6.253 10.072 17.645 1.00 87.44 119 PRO A N 1
ATOM 913 C CA . PRO A 1 119 ? -7.435 9.448 18.254 1.00 87.44 119 PRO A CA 1
ATOM 914 C C . PRO A 1 119 ? -8.600 9.159 17.290 1.00 87.44 119 PRO A C 1
ATOM 916 O O . PRO A 1 119 ? -9.312 8.171 17.471 1.00 87.44 119 PRO A O 1
ATOM 919 N N . HIS A 1 120 ? -8.781 9.994 16.261 1.00 91.00 120 HIS A N 1
ATOM 920 C CA . HIS A 1 120 ? -9.897 9.889 15.309 1.00 91.00 120 HIS A CA 1
ATOM 921 C C . HIS A 1 120 ? -9.456 9.846 13.845 1.00 91.00 120 HIS A C 1
ATOM 923 O O . HIS A 1 120 ? -10.303 9.770 12.953 1.00 91.00 120 HIS A O 1
ATOM 929 N N . THR A 1 121 ? -8.150 9.899 13.589 1.00 94.94 121 THR A N 1
ATOM 930 C CA . THR A 1 121 ? -7.581 9.965 12.245 1.00 94.94 121 THR A CA 1
ATOM 931 C C . THR A 1 121 ? -6.441 8.961 12.101 1.00 94.94 121 THR A C 1
ATOM 933 O O . THR A 1 121 ? -5.672 8.701 13.027 1.00 94.94 121 THR A O 1
ATOM 936 N N . LEU A 1 122 ? -6.338 8.374 10.918 1.00 96.50 122 LEU A N 1
ATOM 937 C CA . LEU A 1 122 ? -5.226 7.534 10.509 1.00 96.50 122 LEU A CA 1
ATOM 938 C C . LEU A 1 122 ? -4.754 8.042 9.153 1.00 96.50 122 LEU A C 1
ATOM 940 O O . LEU A 1 122 ? -5.540 8.161 8.216 1.00 96.50 122 LEU A O 1
ATOM 944 N N . LEU A 1 123 ? -3.470 8.373 9.061 1.00 97.69 123 LEU A N 1
ATOM 945 C CA . LEU A 1 123 ? -2.848 8.879 7.843 1.00 97.69 123 LEU A CA 1
ATOM 946 C C . LEU A 1 123 ? -1.961 7.783 7.269 1.00 97.69 123 LEU A C 1
ATOM 948 O O . LEU A 1 123 ? -0.974 7.388 7.893 1.00 97.69 123 LEU A O 1
ATOM 952 N N . ALA A 1 124 ? -2.306 7.293 6.085 1.00 98.06 124 ALA A N 1
ATOM 953 C CA . ALA A 1 124 ? -1.515 6.310 5.362 1.00 98.06 124 ALA A CA 1
ATOM 954 C C . ALA A 1 124 ? -0.822 6.981 4.177 1.00 98.06 124 ALA A C 1
ATOM 956 O O . ALA A 1 124 ? -1.472 7.425 3.232 1.00 98.06 124 ALA A O 1
ATOM 957 N N . TYR A 1 125 ? 0.505 7.034 4.216 1.00 97.94 125 TYR A N 1
ATOM 958 C CA . TYR A 1 125 ? 1.303 7.504 3.095 1.00 97.94 125 TYR A CA 1
ATOM 959 C C . TYR A 1 125 ? 1.696 6.315 2.241 1.00 97.94 125 TYR A C 1
ATOM 961 O O . TYR A 1 125 ? 2.444 5.445 2.688 1.00 97.94 125 TYR A O 1
ATOM 969 N N . THR A 1 126 ? 1.221 6.285 1.008 1.00 97.00 126 THR A N 1
ATOM 970 C CA . THR A 1 126 ? 1.524 5.223 0.054 1.00 97.00 126 THR A CA 1
ATOM 971 C C . THR A 1 126 ? 2.420 5.748 -1.054 1.00 97.00 126 THR A C 1
ATOM 973 O O . THR A 1 126 ? 2.278 6.888 -1.499 1.00 97.00 126 THR A O 1
ATOM 976 N N . THR A 1 127 ? 3.365 4.909 -1.467 1.00 95.50 127 THR A N 1
ATOM 977 C CA . THR A 1 127 ? 4.154 5.118 -2.677 1.00 95.50 127 THR A CA 1
ATOM 978 C C . THR A 1 127 ? 3.720 4.088 -3.703 1.00 95.50 127 THR A C 1
ATOM 980 O O . THR A 1 127 ? 3.663 2.896 -3.385 1.00 95.50 127 THR A O 1
ATOM 983 N N . SER A 1 128 ? 3.460 4.547 -4.923 1.00 93.56 128 SER A N 1
ATOM 984 C CA . SER A 1 128 ? 3.188 3.697 -6.074 1.00 93.56 128 SER A CA 1
ATOM 985 C C . SER A 1 128 ? 4.204 3.951 -7.182 1.00 93.56 128 SER A C 1
ATOM 987 O O . SER A 1 128 ? 4.548 5.101 -7.459 1.00 93.56 128 SER A O 1
ATOM 989 N N . LEU A 1 129 ? 4.672 2.880 -7.817 1.00 90.75 129 LEU A N 1
ATOM 990 C CA . LEU A 1 129 ? 5.542 2.925 -8.985 1.00 90.75 129 LEU A CA 1
ATOM 991 C C . LEU A 1 129 ? 4.801 2.314 -10.169 1.00 90.75 129 LEU A C 1
ATOM 993 O O . LEU A 1 129 ? 4.383 1.158 -10.097 1.00 90.75 129 LEU A O 1
ATOM 997 N N . VAL A 1 130 ? 4.671 3.065 -11.258 1.00 87.56 130 VAL A N 1
ATOM 998 C CA . VAL A 1 130 ? 4.342 2.479 -12.561 1.00 87.56 130 VAL A CA 1
ATOM 999 C C . VAL A 1 130 ? 5.643 2.132 -13.256 1.00 87.56 130 VAL A C 1
ATOM 1001 O O . VAL A 1 130 ? 6.510 2.996 -13.420 1.00 87.56 130 VAL A O 1
ATOM 1004 N N . THR A 1 131 ? 5.769 0.878 -13.672 1.00 78.88 131 THR A N 1
ATOM 1005 C CA . THR A 1 131 ? 6.935 0.392 -14.397 1.00 78.88 131 THR A CA 1
ATOM 1006 C C . THR A 1 131 ? 6.570 -0.052 -15.809 1.00 78.88 131 THR A C 1
ATOM 1008 O O . THR A 1 131 ? 5.550 -0.704 -16.046 1.00 78.88 131 THR A O 1
ATOM 1011 N N . HIS A 1 132 ? 7.407 0.345 -16.767 1.00 74.94 132 HIS A N 1
ATOM 1012 C CA . HIS A 1 132 ? 7.316 -0.060 -18.163 1.00 74.94 132 HIS A CA 1
ATOM 1013 C C . HIS A 1 132 ? 8.708 -0.201 -18.805 1.00 74.94 132 HIS A C 1
ATOM 1015 O O . HIS A 1 132 ? 9.383 0.798 -19.065 1.00 74.94 132 HIS A O 1
ATOM 1021 N N . GLN A 1 133 ? 9.124 -1.436 -19.097 1.00 68.12 133 GLN A N 1
ATOM 1022 C CA . GLN A 1 133 ? 10.443 -1.788 -19.639 1.00 68.12 133 GLN A CA 1
ATOM 1023 C C . GLN A 1 133 ? 10.758 -1.135 -20.988 1.00 68.12 133 GLN A C 1
ATOM 1025 O O . GLN A 1 133 ? 11.923 -0.886 -21.283 1.00 68.12 133 GLN A O 1
ATOM 1030 N N . ASN A 1 134 ? 9.743 -0.833 -21.803 1.00 64.38 134 ASN A N 1
ATOM 1031 C CA . ASN A 1 134 ? 9.948 -0.325 -23.164 1.00 64.38 134 ASN A CA 1
ATOM 1032 C C . ASN A 1 134 ? 9.969 1.209 -23.265 1.00 64.38 134 ASN A C 1
ATOM 1034 O O . ASN A 1 134 ? 9.998 1.744 -24.372 1.00 64.38 134 ASN A O 1
ATOM 1038 N N . TYR A 1 135 ? 9.913 1.937 -22.144 1.00 61.06 135 TYR A N 1
ATOM 1039 C CA . TYR A 1 135 ? 10.093 3.391 -22.171 1.00 61.06 135 TYR A CA 1
ATOM 1040 C C . TYR A 1 135 ? 11.595 3.704 -22.155 1.00 61.06 135 TYR A C 1
ATOM 1042 O O . TYR A 1 135 ? 12.314 3.141 -21.337 1.00 61.06 135 TYR A O 1
ATOM 1050 N N . ILE A 1 136 ? 12.087 4.562 -23.056 1.00 50.50 136 ILE A N 1
ATOM 1051 C CA . ILE A 1 136 ? 13.489 5.015 -23.063 1.00 50.50 136 ILE A CA 1
ATOM 1052 C C . ILE A 1 136 ? 13.518 6.525 -22.773 1.00 50.50 136 ILE A C 1
ATOM 1054 O O . ILE A 1 136 ? 12.951 7.288 -23.557 1.00 50.50 136 ILE A O 1
ATOM 1058 N N . PRO A 1 137 ? 14.199 6.976 -21.700 1.00 57.12 137 PRO A N 1
ATOM 1059 C CA . PRO A 1 137 ? 14.789 6.152 -20.640 1.00 57.12 137 PRO A CA 1
ATOM 1060 C C . PRO A 1 137 ? 13.702 5.409 -19.848 1.00 57.12 137 PRO A C 1
ATOM 1062 O O . PRO A 1 137 ? 12.564 5.877 -19.798 1.00 57.12 137 PRO A O 1
ATOM 1065 N N . SER A 1 138 ? 14.057 4.274 -19.232 1.00 56.41 138 SER A N 1
ATOM 1066 C CA . SER A 1 138 ? 13.173 3.505 -18.347 1.00 56.41 138 SER A CA 1
ATOM 1067 C C . SER A 1 138 ? 12.546 4.451 -17.327 1.00 56.41 138 SER A C 1
ATOM 1069 O O . SER A 1 138 ? 13.222 4.927 -16.413 1.00 56.41 138 SER A O 1
ATOM 1071 N N . ALA A 1 139 ? 11.274 4.791 -17.518 1.00 63.31 139 ALA A N 1
ATOM 1072 C CA . ALA A 1 139 ? 10.607 5.784 -16.696 1.00 63.31 139 ALA A CA 1
ATOM 1073 C C . ALA A 1 139 ? 9.964 5.075 -15.509 1.00 63.31 139 ALA A C 1
ATOM 1075 O O . ALA A 1 139 ? 8.974 4.361 -15.653 1.00 63.31 139 ALA A O 1
ATOM 1076 N N . VAL A 1 140 ? 10.546 5.266 -14.327 1.00 73.06 140 VAL A N 1
ATOM 1077 C CA . VAL A 1 140 ? 9.888 4.940 -13.064 1.00 73.06 140 VAL A CA 1
ATOM 1078 C C . VAL A 1 140 ? 9.064 6.157 -12.683 1.00 73.06 140 VAL A C 1
ATOM 1080 O O . VAL A 1 140 ? 9.612 7.181 -12.271 1.00 73.06 140 VAL A O 1
ATOM 1083 N N . CYS A 1 141 ? 7.749 6.060 -12.847 1.00 78.56 141 CYS A N 1
ATOM 1084 C CA . CYS A 1 141 ? 6.854 7.095 -12.357 1.00 78.56 141 CYS A CA 1
ATOM 1085 C C . CYS A 1 1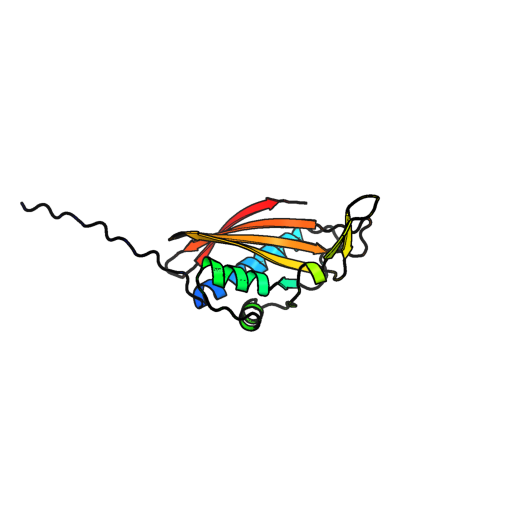41 ? 6.522 6.805 -10.888 1.00 78.56 141 CYS A C 1
ATOM 1087 O O . CYS A 1 141 ? 5.666 5.973 -10.587 1.00 78.56 141 CYS A O 1
ATOM 1089 N N . GLU A 1 142 ? 7.243 7.470 -9.978 1.00 86.88 142 GLU A N 1
ATOM 1090 C CA . GLU A 1 142 ? 6.973 7.422 -8.541 1.00 86.88 142 GLU A CA 1
ATOM 1091 C C . GLU A 1 142 ? 5.915 8.455 -8.151 1.00 86.88 142 GLU A C 1
ATOM 1093 O O . GLU A 1 142 ? 6.147 9.663 -8.227 1.00 86.88 142 GLU A O 1
ATOM 1098 N N . ARG A 1 143 ? 4.785 7.971 -7.635 1.00 90.81 143 ARG A N 1
ATOM 1099 C CA . ARG A 1 143 ? 3.722 8.800 -7.064 1.00 90.81 143 ARG A CA 1
ATOM 1100 C C . ARG A 1 143 ? 3.628 8.561 -5.564 1.00 90.81 143 ARG A C 1
ATOM 1102 O O . ARG A 1 143 ? 3.845 7.446 -5.082 1.00 90.81 143 ARG A O 1
ATOM 1109 N N . ARG A 1 144 ? 3.315 9.614 -4.807 1.00 94.69 144 ARG A N 1
ATOM 1110 C CA . ARG A 1 144 ? 3.106 9.532 -3.354 1.00 94.69 144 ARG A CA 1
ATOM 1111 C C . ARG A 1 144 ? 1.776 10.152 -2.984 1.00 94.69 144 ARG A C 1
ATOM 1113 O O . ARG A 1 144 ? 1.524 11.300 -3.341 1.00 94.69 144 ARG A O 1
ATOM 1120 N N . HIS A 1 145 ? 0.992 9.432 -2.195 1.00 96.25 145 HIS A N 1
ATOM 1121 C CA . HIS A 1 145 ? -0.300 9.891 -1.697 1.00 96.25 145 HIS A CA 1
ATOM 1122 C C . HIS A 1 145 ? -0.356 9.813 -0.185 1.00 96.25 145 HIS A C 1
ATOM 1124 O O . HIS A 1 145 ? 0.191 8.895 0.417 1.00 96.25 145 HIS A O 1
ATOM 1130 N N . GLU A 1 146 ? -1.058 10.763 0.414 1.00 97.62 146 GLU A N 1
ATOM 1131 C CA . GLU A 1 146 ? -1.546 10.691 1.783 1.00 97.62 146 GLU A CA 1
ATOM 1132 C C . GLU A 1 146 ? -3.039 10.383 1.739 1.00 97.62 146 GLU A C 1
ATOM 1134 O O . GLU A 1 146 ? -3.826 11.115 1.136 1.00 97.62 146 GLU A O 1
ATOM 1139 N N . LEU A 1 147 ? -3.413 9.285 2.380 1.00 98.12 147 LEU A N 1
ATOM 1140 C CA . LEU A 1 147 ? -4.788 8.844 2.528 1.00 98.12 147 LEU A CA 1
ATOM 1141 C C . LEU A 1 147 ? -5.220 9.096 3.962 1.00 98.12 147 LEU A C 1
ATOM 1143 O O . LEU A 1 147 ? -4.573 8.630 4.902 1.00 98.12 147 LEU A O 1
ATOM 1147 N N . VAL A 1 148 ? -6.304 9.846 4.116 1.00 98.00 148 VAL A N 1
ATOM 1148 C CA . VAL A 1 148 ? -6.854 10.227 5.413 1.00 98.00 148 VAL A CA 1
ATOM 1149 C C . VAL A 1 148 ? -8.033 9.323 5.712 1.00 98.00 148 VAL A C 1
ATOM 1151 O O . VAL A 1 148 ? -9.036 9.349 5.001 1.00 98.00 148 VAL A O 1
ATOM 1154 N N . PHE A 1 149 ? -7.915 8.537 6.772 1.00 97.69 149 PHE A N 1
ATOM 1155 C CA . PHE A 1 149 ? -8.997 7.729 7.303 1.00 97.69 149 PHE A CA 1
ATOM 1156 C C . PHE A 1 149 ? -9.530 8.384 8.569 1.00 97.69 149 PHE A C 1
ATOM 1158 O O . PHE A 1 149 ? -8.759 8.723 9.464 1.00 97.69 149 PHE A O 1
ATOM 1165 N N . THR A 1 150 ? -10.844 8.545 8.664 1.00 96.06 150 THR A N 1
ATOM 1166 C CA . THR A 1 150 ? -11.514 9.052 9.864 1.00 96.06 150 THR A CA 1
ATOM 1167 C C . THR A 1 150 ? -12.311 7.932 10.507 1.00 96.06 150 THR A C 1
ATOM 1169 O O . THR A 1 150 ? -12.973 7.153 9.815 1.00 96.06 150 THR A O 1
ATOM 1172 N N . ARG A 1 151 ? -12.253 7.845 11.835 1.00 93.50 151 ARG A N 1
ATOM 1173 C CA . ARG A 1 151 ? -13.042 6.870 12.583 1.00 93.50 151 ARG A CA 1
ATOM 1174 C C . ARG A 1 151 ? -14.506 7.300 12.641 1.00 93.50 151 ARG A C 1
ATOM 1176 O O . ARG A 1 151 ? -14.809 8.413 13.059 1.00 93.50 151 ARG A O 1
ATOM 1183 N N . GLN A 1 152 ? -15.398 6.399 12.250 1.00 91.06 152 GLN A N 1
ATOM 1184 C CA . GLN A 1 152 ? -16.850 6.535 12.354 1.00 91.06 152 GLN A CA 1
ATOM 1185 C C . GLN A 1 152 ? -17.428 5.353 13.149 1.00 91.06 152 GLN A C 1
ATOM 1187 O O . GLN A 1 152 ? -16.703 4.413 13.478 1.00 91.06 152 GLN A O 1
ATOM 1192 N N . GLU A 1 153 ? -18.733 5.374 13.443 1.00 86.56 153 GLU A N 1
ATOM 1193 C CA . GLU A 1 153 ? -19.417 4.296 14.184 1.00 86.56 153 GLU A CA 1
ATOM 1194 C C . GLU A 1 153 ? -19.227 2.916 13.532 1.00 86.56 153 GLU A C 1
ATOM 1196 O O . GLU A 1 153 ? -19.045 1.919 14.223 1.00 86.56 153 GLU A O 1
ATOM 1201 N N . ALA A 1 154 ? -19.209 2.871 12.196 1.00 84.00 154 ALA A N 1
ATOM 1202 C CA . ALA A 1 154 ? -19.044 1.647 11.412 1.00 84.00 154 ALA A CA 1
ATOM 1203 C C . ALA A 1 154 ? -17.574 1.238 11.169 1.00 84.00 154 ALA A C 1
ATOM 1205 O O . ALA A 1 154 ? -17.328 0.257 10.471 1.00 84.00 154 ALA A O 1
ATOM 1206 N N . GLY A 1 155 ? -16.598 1.983 11.703 1.00 89.88 155 GLY A N 1
ATOM 1207 C CA . GLY A 1 155 ? -15.166 1.739 11.509 1.00 89.88 155 GLY A CA 1
ATOM 1208 C C . GLY A 1 155 ? -14.443 2.870 10.775 1.00 89.88 155 GLY A C 1
ATOM 1209 O O . GLY A 1 155 ? -14.891 4.017 10.753 1.00 89.88 155 GLY A O 1
ATOM 1210 N N . TRP A 1 156 ? -13.284 2.558 10.199 1.00 94.06 156 TRP A N 1
ATOM 1211 C CA . TRP A 1 156 ? -12.459 3.534 9.485 1.00 94.06 156 TRP A CA 1
ATOM 1212 C C . TRP A 1 156 ? -12.972 3.778 8.070 1.00 94.06 156 TRP A C 1
ATOM 1214 O O . TRP A 1 156 ? -13.160 2.839 7.298 1.00 94.06 156 TRP A O 1
ATOM 1224 N N . GLN A 1 157 ? -13.147 5.050 7.720 1.00 95.81 157 GLN A N 1
ATOM 1225 C CA . GLN A 1 157 ? -13.598 5.478 6.399 1.00 95.81 157 GLN A CA 1
ATOM 1226 C C . GLN A 1 157 ? -12.557 6.378 5.750 1.00 95.81 157 GLN A C 1
ATOM 1228 O O . GLN A 1 157 ? -12.054 7.298 6.394 1.00 95.81 157 GLN A O 1
ATOM 1233 N N . LEU A 1 158 ? -12.249 6.137 4.475 1.00 96.56 158 LEU A N 1
ATOM 1234 C CA . LEU A 1 158 ? -11.402 7.023 3.680 1.00 96.56 158 LEU A CA 1
ATOM 1235 C C . LEU A 1 158 ? -12.140 8.345 3.413 1.00 96.56 158 LEU A C 1
ATOM 1237 O O . LEU A 1 158 ? -13.125 8.370 2.679 1.00 96.56 158 LEU A O 1
ATOM 1241 N N . THR A 1 159 ? -11.654 9.443 3.985 1.00 96.69 159 THR A N 1
ATOM 1242 C CA . THR A 1 159 ? -12.273 10.778 3.910 1.00 96.69 159 THR A CA 1
ATOM 1243 C C . THR A 1 159 ? -11.441 11.797 3.135 1.00 96.69 159 THR A C 1
ATOM 1245 O O . THR A 1 159 ? -11.982 12.808 2.696 1.00 96.69 159 THR A O 1
ATOM 1248 N N . GLY A 1 160 ? -10.147 11.540 2.923 1.00 95.75 160 GLY A N 1
ATOM 1249 C CA . GLY A 1 160 ? -9.255 12.452 2.204 1.00 95.75 160 GLY A CA 1
ATOM 1250 C C . GLY A 1 160 ? -8.200 11.726 1.377 1.00 95.75 160 GLY A C 1
ATOM 1251 O O . GLY A 1 160 ? -7.732 10.649 1.747 1.00 95.75 160 GLY A O 1
ATOM 1252 N N . ARG A 1 161 ? -7.836 12.325 0.241 1.00 95.69 161 ARG A N 1
ATOM 1253 C CA . ARG A 1 161 ? -6.841 11.818 -0.713 1.00 95.69 161 ARG A CA 1
ATOM 1254 C C . ARG A 1 161 ? -6.008 13.002 -1.182 1.00 95.69 161 ARG A C 1
ATOM 1256 O O . ARG A 1 161 ? -6.508 13.839 -1.928 1.00 95.69 161 ARG A O 1
ATOM 1263 N N . ASN A 1 162 ? -4.767 13.085 -0.723 1.00 93.88 162 ASN A N 1
ATOM 1264 C CA . ASN A 1 162 ? -3.901 14.227 -0.992 1.00 93.88 162 ASN A CA 1
ATOM 1265 C C . ASN A 1 162 ? -2.657 13.757 -1.761 1.00 93.88 162 ASN A C 1
ATOM 1267 O O . ASN A 1 162 ? -1.831 13.044 -1.174 1.00 93.88 162 ASN A O 1
ATOM 1271 N N . PRO A 1 163 ? -2.476 14.141 -3.037 1.00 90.12 163 PRO A N 1
ATOM 1272 C CA . PRO A 1 163 ? -1.226 13.883 -3.738 1.00 90.12 163 PRO A CA 1
ATOM 1273 C C . PRO A 1 163 ? -0.095 14.659 -3.052 1.00 90.12 163 PRO A C 1
ATOM 1275 O O . PRO A 1 163 ? -0.237 15.824 -2.681 1.00 90.12 163 PRO A O 1
ATOM 1278 N N . LYS A 1 164 ? 1.035 13.988 -2.829 1.00 90.19 164 LYS A N 1
ATOM 1279 C CA . LYS A 1 164 ? 2.259 14.573 -2.249 1.00 90.19 164 LYS A CA 1
ATOM 1280 C C . LYS A 1 164 ? 3.389 14.653 -3.264 1.00 90.19 164 LYS A C 1
ATOM 1282 O O . LYS A 1 164 ? 4.298 15.462 -3.103 1.00 90.19 164 LYS A O 1
ATOM 1287 N N . ARG A 1 165 ? 3.345 13.799 -4.284 1.00 81.88 165 ARG A N 1
ATOM 1288 C CA . ARG A 1 165 ? 4.258 13.811 -5.420 1.00 81.88 165 ARG A CA 1
ATOM 1289 C C . ARG A 1 165 ? 3.557 13.198 -6.616 1.00 81.88 165 ARG A C 1
ATOM 1291 O O . ARG A 1 165 ? 3.052 12.080 -6.510 1.00 81.88 165 ARG A O 1
ATOM 1298 N N . GLU A 1 166 ? 3.603 13.915 -7.725 1.00 77.56 166 GLU A N 1
ATOM 1299 C CA . GLU A 1 166 ? 3.201 13.430 -9.036 1.00 77.56 166 GLU A CA 1
ATOM 1300 C C . GLU A 1 166 ? 4.434 13.401 -9.941 1.00 77.56 166 GLU A C 1
ATOM 1302 O O . GLU A 1 166 ? 5.382 14.171 -9.744 1.00 77.56 166 GLU A O 1
ATOM 1307 N N . CYS A 1 167 ? 4.434 12.453 -10.869 1.00 71.00 167 CYS A N 1
ATOM 1308 C CA . CYS A 1 167 ? 5.227 12.544 -12.085 1.00 71.00 167 CYS A CA 1
ATOM 1309 C C . CYS A 1 167 ? 4.601 13.649 -12.951 1.00 71.00 167 CYS A C 1
ATOM 1311 O O . CYS A 1 167 ? 5.382 14.367 -13.598 1.00 71.00 167 CYS A O 1
#

Solvent-accessible surface area (backbone atoms only — not comparable to full-atom values): 9493 Å² total; per-residue (Å²): 134,88,82,81,77,76,73,79,70,81,73,70,68,66,73,69,47,64,72,59,50,51,64,45,51,30,55,56,52,52,51,48,48,54,51,48,48,69,73,37,59,91,90,44,42,78,44,58,42,31,32,24,40,64,37,47,32,51,39,40,31,71,67,57,72,42,88,62,53,52,69,60,53,58,62,48,46,79,60,87,68,41,84,43,48,67,76,63,33,42,45,73,47,80,49,101,91,44,79,48,53,48,60,72,42,58,8,36,39,39,38,47,74,46,59,49,77,56,72,54,39,36,40,40,29,35,38,27,36,34,26,37,71,87,40,86,72,54,50,73,43,58,33,32,36,39,37,34,28,37,63,50,98,94,43,78,39,85,76,46,80,43,80,76,40,76,116